Protein AF-A0A7S0MK73-F1 (afdb_monomer_lite)

Organism: NCBI:txid233186

Foldseek 3Di:
DPLAQEDEFEQQDPVPRDGDPVSLVVCLVVCVVVCVVSNHAYEYEPPDQFLVSLQVCVVSVHQEYEDEPNLVPDPCNLCRLLSNCHDPNRHAYEYEQDQDVVVQVSSVVSNHPHYHQDCDPPDPSHDDPVSVD

Structure (mmCIF, N/CA/C/O backbone):
data_AF-A0A7S0MK73-F1
#
_entry.id   AF-A0A7S0MK73-F1
#
loop_
_atom_site.group_PDB
_atom_site.id
_atom_site.type_symbol
_atom_site.label_atom_id
_atom_site.label_alt_id
_atom_site.label_comp_id
_atom_site.label_asym_id
_atom_site.label_entity_id
_atom_site.label_seq_id
_atom_site.pdbx_PDB_ins_code
_atom_site.Cartn_x
_atom_site.Cartn_y
_atom_site.Cartn_z
_atom_site.occupancy
_atom_site.B_iso_or_equiv
_atom_site.auth_seq_id
_atom_site.auth_comp_id
_atom_site.auth_asym_id
_atom_site.auth_atom_id
_atom_site.pdbx_PDB_model_num
ATOM 1 N N . ARG A 1 1 ? -22.007 13.345 -0.494 1.00 70.44 1 ARG A N 1
ATOM 2 C CA . ARG A 1 1 ? -21.104 12.170 -0.356 1.00 70.44 1 ARG A CA 1
ATOM 3 C C . ARG A 1 1 ? -20.936 11.543 -1.745 1.00 70.44 1 ARG A C 1
ATOM 5 O O . ARG A 1 1 ? -21.921 11.511 -2.465 1.00 70.44 1 ARG A O 1
ATOM 12 N N . CYS A 1 2 ? -19.740 11.082 -2.130 1.00 87.19 2 CYS A N 1
ATOM 13 C CA . CYS A 1 2 ? -19.470 10.487 -3.456 1.00 87.19 2 CYS A CA 1
ATOM 14 C C . CYS A 1 2 ? -19.582 8.947 -3.501 1.00 87.19 2 CYS A C 1
ATOM 16 O O . CYS A 1 2 ? -19.295 8.351 -4.531 1.00 87.19 2 CYS A O 1
ATOM 18 N N . GLY A 1 3 ? -19.974 8.295 -2.399 1.00 90.25 3 GLY A N 1
ATOM 19 C CA . GLY A 1 3 ? -20.141 6.835 -2.346 1.00 90.25 3 GLY A CA 1
ATOM 20 C C . GLY A 1 3 ? -18.832 6.035 -2.344 1.00 90.25 3 GLY A C 1
ATOM 21 O O . GLY A 1 3 ? -18.855 4.840 -2.627 1.00 90.25 3 GLY A O 1
ATOM 22 N N . ALA A 1 4 ? -17.694 6.670 -2.041 1.00 94.25 4 ALA A N 1
ATOM 23 C CA . ALA A 1 4 ? -16.407 5.987 -1.968 1.00 94.25 4 ALA A CA 1
ATOM 24 C C . ALA A 1 4 ? -16.425 4.875 -0.906 1.00 94.25 4 ALA A C 1
ATOM 26 O O . ALA A 1 4 ? -16.798 5.112 0.240 1.00 94.25 4 ALA A O 1
ATOM 27 N N . ARG A 1 5 ? -15.992 3.673 -1.296 1.00 95.62 5 ARG A N 1
ATOM 28 C CA . ARG A 1 5 ? -15.804 2.513 -0.403 1.00 95.62 5 ARG A CA 1
ATOM 29 C C . ARG A 1 5 ? -14.363 2.354 0.074 1.00 95.62 5 ARG A C 1
ATOM 31 O O . ARG A 1 5 ? -14.112 1.630 1.027 1.00 95.62 5 ARG A O 1
ATOM 38 N N . VAL A 1 6 ? -13.439 3.037 -0.596 1.00 95.88 6 VAL A N 1
ATOM 39 C CA . VAL A 1 6 ? -12.018 3.085 -0.262 1.00 95.88 6 VAL A CA 1
ATOM 40 C C . VAL A 1 6 ? -11.550 4.527 -0.405 1.00 95.88 6 VAL A C 1
ATOM 42 O O . VAL A 1 6 ? -11.843 5.173 -1.414 1.00 95.88 6 VAL A O 1
ATOM 45 N N . VAL A 1 7 ? -10.810 5.022 0.581 1.00 96.50 7 VAL A N 1
ATOM 46 C CA . VAL A 1 7 ? -10.157 6.332 0.554 1.00 96.50 7 VAL A CA 1
ATOM 47 C C . VAL A 1 7 ? -8.662 6.128 0.745 1.00 96.50 7 VAL A C 1
ATOM 49 O O . VAL A 1 7 ? -8.206 5.694 1.798 1.00 96.50 7 VAL A O 1
ATOM 52 N N . GLY A 1 8 ? -7.896 6.451 -0.295 1.00 97.19 8 GLY A N 1
ATOM 53 C CA . GLY A 1 8 ? -6.443 6.500 -0.219 1.00 97.19 8 GLY A CA 1
ATOM 54 C C . GLY A 1 8 ? -5.969 7.893 0.172 1.00 97.19 8 GLY A C 1
ATOM 55 O O . GLY A 1 8 ? -6.171 8.842 -0.584 1.00 97.19 8 GLY A O 1
ATOM 56 N N . VAL A 1 9 ? -5.303 8.010 1.317 1.00 97.94 9 VAL A N 1
ATOM 57 C CA . VAL A 1 9 ? -4.708 9.262 1.784 1.00 97.94 9 VAL A CA 1
ATOM 58 C C . VAL A 1 9 ? -3.245 9.322 1.368 1.00 97.94 9 VAL A C 1
ATOM 60 O O . VAL A 1 9 ? -2.416 8.550 1.843 1.00 97.94 9 VAL A O 1
ATOM 63 N N . ASN A 1 10 ? -2.919 10.234 0.453 1.00 97.62 10 ASN A N 1
ATOM 64 C CA . ASN A 1 10 ? -1.540 10.451 0.040 1.00 97.62 10 ASN A CA 1
ATOM 65 C C . ASN A 1 10 ? -0.862 11.453 0.972 1.00 97.62 10 ASN A C 1
ATOM 67 O O . ASN A 1 10 ? -1.073 12.655 0.849 1.00 97.62 10 ASN A O 1
ATOM 71 N N . ASN A 1 11 ? -0.002 10.953 1.857 1.00 97.88 11 ASN A N 1
ATOM 72 C CA . ASN A 1 11 ? 0.789 11.782 2.764 1.00 97.88 11 ASN A CA 1
ATOM 73 C C . ASN A 1 11 ? 1.819 12.648 2.022 1.00 97.88 11 ASN A C 1
ATOM 75 O O . ASN A 1 11 ? 2.421 13.532 2.621 1.00 97.88 11 ASN A O 1
ATOM 79 N N . ARG A 1 12 ? 2.061 12.397 0.726 1.00 97.50 12 ARG A N 1
ATOM 80 C CA . ARG A 1 12 ? 2.902 13.243 -0.121 1.00 97.50 12 ARG A CA 1
ATOM 81 C C . ARG A 1 12 ? 2.055 14.290 -0.834 1.00 97.50 12 ARG A C 1
ATOM 83 O O . ARG A 1 12 ? 1.227 13.955 -1.681 1.00 97.50 12 ARG A O 1
ATOM 90 N N . SER A 1 13 ? 2.358 15.557 -0.581 1.00 96.44 13 SER A N 1
ATOM 91 C CA . SER A 1 13 ? 1.847 16.662 -1.393 1.00 96.44 13 SER A CA 1
ATOM 92 C C . SER A 1 13 ? 2.377 16.553 -2.824 1.00 96.44 13 SER A C 1
ATOM 94 O O . SER A 1 13 ? 3.581 16.432 -3.034 1.00 96.44 13 SER A O 1
ATOM 96 N N . LEU A 1 14 ? 1.503 16.629 -3.828 1.00 95.00 14 LEU A N 1
ATOM 97 C CA . LEU A 1 14 ? 1.917 16.607 -5.239 1.00 95.00 14 LEU A CA 1
ATOM 98 C C . LEU A 1 14 ? 2.446 17.962 -5.736 1.00 95.00 14 LEU A C 1
ATOM 100 O O . LEU A 1 14 ? 3.004 18.031 -6.825 1.00 95.00 14 LEU A O 1
ATOM 104 N N . HIS A 1 15 ? 2.284 19.027 -4.944 1.00 96.12 15 HIS A N 1
ATOM 105 C CA . HIS A 1 15 ? 2.782 20.366 -5.271 1.00 96.12 15 HIS A CA 1
ATOM 106 C C . HIS A 1 15 ? 4.195 20.602 -4.733 1.00 96.12 15 HIS A C 1
ATOM 108 O O . HIS A 1 15 ? 5.019 21.213 -5.405 1.00 96.12 15 HIS A O 1
ATOM 114 N N . THR A 1 16 ? 4.469 20.123 -3.518 1.00 96.56 16 THR A N 1
ATOM 115 C CA . THR A 1 16 ? 5.731 20.369 -2.799 1.00 96.56 16 THR A CA 1
ATOM 116 C C . THR A 1 16 ? 6.582 19.116 -2.638 1.00 96.56 16 THR A C 1
ATOM 118 O O . THR A 1 16 ? 7.740 19.216 -2.250 1.00 96.56 16 THR A O 1
ATOM 121 N N . PHE A 1 17 ? 6.016 17.930 -2.884 1.00 94.12 17 PHE A N 1
ATOM 122 C CA . PHE A 1 17 ? 6.634 16.619 -2.648 1.00 94.12 17 PHE A CA 1
ATOM 123 C C . PHE A 1 17 ? 7.033 16.332 -1.193 1.00 94.12 17 PHE A C 1
ATOM 125 O O . PHE A 1 17 ? 7.578 15.263 -0.910 1.00 94.12 17 PHE A O 1
ATOM 132 N N . SER A 1 18 ? 6.692 17.224 -0.259 1.00 97.06 18 SER A N 1
ATOM 133 C CA . SER A 1 18 ? 6.838 16.993 1.174 1.00 97.06 18 SER A CA 1
ATOM 134 C C . SER A 1 18 ? 5.916 15.863 1.623 1.00 97.06 18 SER A C 1
ATOM 136 O O . SER A 1 18 ? 4.785 15.746 1.143 1.00 97.06 18 SER A O 1
ATOM 138 N N . VAL A 1 19 ? 6.413 15.038 2.541 1.00 96.75 19 VAL A N 1
ATOM 139 C CA . VAL A 1 19 ? 5.667 13.925 3.130 1.00 96.75 19 VAL A CA 1
ATOM 140 C C . VAL A 1 19 ? 5.295 14.285 4.560 1.00 96.75 19 VAL A C 1
ATOM 142 O O . VAL A 1 19 ? 6.179 14.578 5.359 1.00 96.75 19 VAL A O 1
ATOM 145 N N . ASP A 1 20 ? 4.005 14.231 4.869 1.00 97.12 20 ASP A N 1
ATOM 146 C CA . ASP A 1 20 ? 3.466 14.445 6.207 1.00 97.12 20 ASP A CA 1
ATOM 147 C C . ASP A 1 20 ? 2.518 13.295 6.600 1.00 97.12 20 ASP A C 1
ATOM 149 O O . ASP A 1 20 ? 1.363 13.271 6.160 1.00 97.12 20 ASP A O 1
ATOM 153 N N . PRO A 1 21 ? 2.975 12.344 7.439 1.00 94.44 21 PRO A N 1
ATOM 154 C CA . PRO A 1 21 ? 2.128 11.285 7.995 1.00 94.44 21 PRO A CA 1
ATOM 155 C C . PRO A 1 21 ? 0.884 11.809 8.733 1.00 94.44 21 PRO A C 1
ATOM 157 O O . PRO A 1 21 ? -0.148 11.138 8.746 1.00 94.44 21 PRO A O 1
ATOM 160 N N . GLY A 1 22 ? 0.947 13.029 9.285 1.00 96.62 22 GLY A N 1
ATOM 161 C CA . GLY A 1 22 ? -0.164 13.682 9.977 1.00 96.62 22 GLY A CA 1
ATOM 162 C C . GLY A 1 22 ? -1.378 13.957 9.085 1.00 96.62 22 GLY A C 1
ATOM 163 O O . GLY A 1 22 ? -2.482 14.174 9.595 1.00 96.62 22 GLY A O 1
ATOM 164 N N . THR A 1 23 ? -1.216 13.886 7.758 1.00 97.81 23 THR A N 1
ATOM 165 C CA . THR A 1 23 ? -2.325 14.002 6.801 1.00 97.81 23 THR A CA 1
ATOM 166 C C . THR A 1 23 ? -3.328 12.860 6.979 1.00 97.81 23 THR A C 1
ATOM 168 O O . THR A 1 23 ? -4.535 13.101 7.070 1.00 97.81 23 THR A O 1
ATOM 171 N N . THR A 1 24 ? -2.845 11.617 7.077 1.00 98.06 24 THR A N 1
ATOM 172 C CA . THR A 1 24 ? -3.705 10.457 7.364 1.00 98.06 24 THR A CA 1
ATOM 173 C C . THR A 1 24 ? -4.308 10.565 8.757 1.00 98.06 24 THR A C 1
ATOM 175 O O . THR A 1 24 ? -5.513 10.353 8.915 1.00 98.06 24 THR A O 1
ATOM 178 N N . ASP A 1 25 ? -3.508 10.976 9.743 1.00 95.75 25 ASP A N 1
ATOM 179 C CA . ASP A 1 25 ? -3.967 11.081 11.124 1.00 95.75 25 ASP A CA 1
ATOM 180 C C . ASP A 1 25 ? -5.158 12.032 11.265 1.00 95.75 25 ASP A C 1
ATOM 182 O O . ASP A 1 25 ? -6.197 11.684 11.832 1.00 95.75 25 ASP A O 1
ATOM 186 N N . SER A 1 26 ? -5.019 13.223 10.684 1.00 97.38 26 SER A N 1
ATOM 187 C CA . SER A 1 26 ? -6.040 14.266 10.706 1.00 97.38 26 SER A CA 1
ATOM 188 C C . SER A 1 26 ? -7.313 13.815 9.995 1.00 97.38 26 SER A C 1
ATOM 190 O O . SER A 1 26 ? -8.417 14.094 10.465 1.00 97.38 26 SER A O 1
ATOM 192 N N . LEU A 1 27 ? -7.190 13.102 8.870 1.00 97.19 27 LEU A N 1
ATOM 193 C CA . LEU A 1 27 ? -8.351 12.609 8.134 1.00 97.19 27 LEU A CA 1
ATOM 194 C C . LEU A 1 27 ? -9.138 11.591 8.960 1.00 97.19 27 LEU A C 1
ATOM 196 O O . LEU A 1 27 ? -10.358 11.726 9.077 1.00 97.19 27 LEU A O 1
ATOM 200 N N . VAL A 1 28 ? -8.457 10.607 9.550 1.00 96.88 28 VAL A N 1
ATOM 201 C CA . VAL A 1 28 ? -9.102 9.564 10.357 1.00 96.88 28 VAL A CA 1
ATOM 202 C C . VAL A 1 28 ? -9.746 10.168 11.604 1.00 96.88 28 VAL A C 1
ATOM 204 O O . VAL A 1 28 ? -10.924 9.915 11.862 1.00 96.88 28 VAL A O 1
ATOM 207 N N . ALA A 1 29 ? -9.020 11.014 12.343 1.00 96.19 29 ALA A N 1
ATOM 208 C CA . ALA A 1 29 ? -9.518 11.629 13.573 1.00 96.19 29 ALA A CA 1
ATOM 209 C C . ALA A 1 29 ? -10.778 12.477 13.332 1.00 96.19 29 ALA A C 1
ATOM 211 O O . ALA A 1 29 ? -11.762 12.345 14.060 1.00 96.19 29 ALA A O 1
ATOM 212 N N . ASN A 1 30 ? -10.786 13.289 12.271 1.00 97.06 30 ASN A N 1
ATOM 213 C CA . ASN A 1 30 ? -11.893 14.203 11.982 1.00 97.06 30 ASN A CA 1
ATOM 214 C C . ASN A 1 30 ? -13.109 13.527 11.329 1.00 97.06 30 ASN A C 1
ATOM 216 O O . ASN A 1 30 ? -14.186 14.117 11.302 1.00 97.06 30 ASN A O 1
ATOM 220 N N . ASN A 1 31 ? -12.965 12.309 10.790 1.00 95.62 31 ASN A N 1
ATOM 221 C CA . ASN A 1 31 ? -14.021 11.655 10.005 1.00 95.62 31 ASN A CA 1
ATOM 222 C C . ASN A 1 31 ? -14.411 10.262 10.516 1.00 95.62 31 ASN A C 1
ATOM 224 O O . ASN A 1 31 ? -15.185 9.574 9.850 1.00 95.62 31 ASN A O 1
ATOM 228 N N . ARG A 1 32 ? -13.926 9.838 11.691 1.00 94.81 32 ARG A N 1
ATOM 229 C CA . ARG A 1 32 ? -14.087 8.465 12.202 1.00 94.81 32 ARG A CA 1
ATOM 230 C C . ARG A 1 32 ? -15.520 7.937 12.124 1.00 94.81 32 ARG A C 1
ATOM 232 O O . ARG A 1 32 ? -15.736 6.850 11.602 1.00 94.81 32 ARG A O 1
ATOM 239 N N . ALA A 1 33 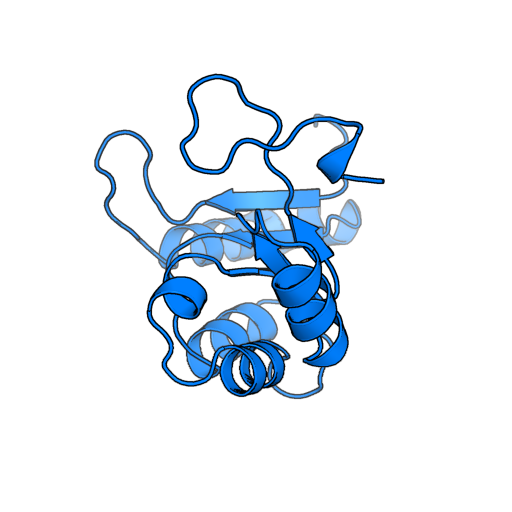? -16.500 8.711 12.595 1.00 95.06 33 ALA A N 1
ATOM 240 C CA . ALA A 1 33 ? -17.904 8.296 12.579 1.00 95.06 33 ALA A CA 1
ATOM 241 C C . ALA A 1 33 ? -18.423 8.048 11.152 1.00 95.06 33 ALA A C 1
ATOM 243 O O . ALA A 1 33 ? -19.077 7.041 10.902 1.00 95.06 33 ALA A O 1
ATOM 244 N N . ALA A 1 34 ? -18.082 8.928 10.205 1.00 94.25 34 ALA A N 1
ATOM 245 C CA . ALA A 1 34 ? -18.507 8.804 8.814 1.00 94.25 34 ALA A CA 1
ATOM 246 C C . ALA A 1 34 ? -17.804 7.649 8.082 1.00 94.25 34 ALA A C 1
ATOM 248 O O . ALA A 1 34 ? -18.427 6.991 7.251 1.00 94.25 34 ALA A O 1
ATOM 249 N N . LEU A 1 35 ? -16.527 7.398 8.390 1.00 95.12 35 LEU A N 1
ATOM 250 C CA . LEU A 1 35 ? -15.772 6.270 7.839 1.00 95.12 35 LEU A CA 1
ATOM 251 C C . LEU A 1 35 ? -16.375 4.931 8.290 1.00 95.12 35 LEU A C 1
ATOM 253 O O . LEU A 1 35 ? -16.597 4.054 7.457 1.00 95.12 35 LEU A O 1
ATOM 257 N N . VAL A 1 36 ? -16.713 4.813 9.580 1.00 94.25 36 VAL A N 1
ATOM 258 C CA . VAL A 1 36 ? -17.348 3.615 10.153 1.00 94.25 36 VAL A CA 1
ATOM 259 C C . VAL A 1 36 ? -18.767 3.423 9.611 1.00 94.25 36 VAL A C 1
ATOM 261 O O . VAL A 1 36 ? -19.087 2.343 9.125 1.00 94.25 36 VAL A O 1
ATOM 264 N N . GLU A 1 37 ? -19.609 4.463 9.629 1.00 94.88 37 GLU A N 1
ATOM 265 C CA . GLU A 1 37 ? -20.985 4.407 9.103 1.00 94.88 37 GLU A CA 1
ATOM 266 C C . GLU A 1 37 ? -21.009 4.026 7.614 1.00 94.88 37 GLU A C 1
ATOM 268 O O . GLU A 1 37 ? -21.838 3.231 7.173 1.00 94.88 37 GLU A O 1
ATOM 273 N N . GLY A 1 38 ? -20.083 4.584 6.831 1.00 94.94 38 GLY A N 1
ATOM 274 C CA . GLY A 1 38 ? -19.974 4.322 5.399 1.00 94.94 38 GLY A CA 1
ATOM 275 C C . GLY A 1 38 ? -19.276 3.009 5.044 1.00 94.94 38 GLY A C 1
ATOM 276 O O . GLY A 1 38 ? -19.210 2.688 3.855 1.00 94.94 38 GLY A O 1
ATOM 277 N N . ASN A 1 39 ? -18.748 2.274 6.032 1.00 95.50 39 ASN A N 1
ATOM 278 C CA . ASN A 1 39 ? -17.891 1.105 5.830 1.00 95.50 39 ASN A CA 1
ATOM 279 C C . ASN A 1 39 ? -16.807 1.386 4.768 1.00 95.50 39 ASN A C 1
ATOM 281 O O . ASN A 1 39 ? -16.753 0.740 3.708 1.00 95.50 39 ASN A O 1
ATOM 285 N N . VAL A 1 40 ? -16.047 2.457 5.016 1.00 96.50 40 VAL A N 1
ATOM 286 C CA . VAL A 1 40 ? -15.025 2.995 4.115 1.00 96.50 40 VAL A CA 1
ATOM 287 C C . VAL A 1 40 ? -13.652 2.540 4.577 1.00 96.50 40 VAL A C 1
ATOM 289 O O . VAL A 1 40 ? -13.188 2.964 5.634 1.00 96.50 40 VAL A O 1
ATOM 292 N N . LEU A 1 41 ? -12.976 1.767 3.731 1.00 96.62 41 LEU A N 1
ATOM 293 C CA . LEU A 1 41 ? -11.600 1.366 3.977 1.00 96.62 41 LEU A CA 1
ATOM 294 C C . LEU A 1 41 ? -10.660 2.555 3.801 1.00 96.62 41 LEU A C 1
ATOM 296 O O . LEU A 1 41 ? -10.675 3.218 2.758 1.00 96.62 41 LEU A O 1
ATOM 300 N N . VAL A 1 42 ? -9.801 2.800 4.787 1.00 97.88 42 VAL A N 1
ATOM 301 C CA . VAL A 1 42 ? -8.749 3.818 4.683 1.00 97.88 42 VAL A CA 1
ATOM 302 C C . VAL A 1 42 ? -7.426 3.155 4.330 1.00 97.88 42 VAL A C 1
ATOM 304 O O . VAL A 1 42 ? -6.998 2.208 4.989 1.00 97.88 42 VAL A O 1
ATOM 307 N N . ALA A 1 43 ? -6.768 3.684 3.300 1.00 97.94 43 ALA A N 1
ATOM 308 C CA . ALA A 1 43 ? -5.411 3.315 2.932 1.00 97.94 43 ALA A CA 1
ATOM 309 C C . ALA A 1 43 ? -4.459 4.493 3.173 1.00 97.94 43 ALA A C 1
ATOM 311 O O . ALA A 1 43 ? -4.732 5.600 2.706 1.00 97.94 43 ALA A O 1
ATOM 312 N N . ALA A 1 44 ? -3.330 4.259 3.843 1.00 97.94 44 ALA A N 1
ATOM 313 C CA . ALA A 1 44 ? -2.245 5.232 3.959 1.00 97.94 44 ALA A CA 1
ATOM 314 C C . ALA A 1 44 ? -1.244 5.054 2.807 1.00 97.94 44 ALA A C 1
ATOM 316 O O . ALA A 1 44 ? -0.791 3.943 2.515 1.00 97.94 44 ALA A O 1
ATOM 317 N N . LEU A 1 45 ? -0.891 6.146 2.129 1.00 97.44 45 LEU A N 1
ATOM 318 C CA . LEU A 1 45 ? 0.014 6.141 0.982 1.00 97.44 45 LEU A CA 1
ATOM 319 C C . LEU A 1 45 ? 1.163 7.116 1.219 1.00 97.44 45 LEU A C 1
ATOM 321 O O . LEU A 1 45 ? 0.957 8.223 1.713 1.00 97.44 45 LEU A O 1
ATOM 325 N N . SER A 1 46 ? 2.351 6.737 0.743 1.00 96.19 46 SER A N 1
ATOM 326 C CA . SER A 1 46 ? 3.598 7.507 0.861 1.00 96.19 46 SER A CA 1
ATOM 327 C C . SER A 1 46 ? 4.123 7.626 2.299 1.00 96.19 46 SER A C 1
ATOM 329 O O . SER A 1 46 ? 3.370 7.749 3.260 1.00 96.19 46 SER A O 1
ATOM 331 N N . GLY A 1 47 ? 5.451 7.607 2.445 1.00 94.06 47 GLY A N 1
ATOM 332 C CA . GLY A 1 47 ? 6.112 7.779 3.746 1.00 94.06 47 GLY A CA 1
ATOM 333 C C . GLY A 1 47 ? 6.156 6.540 4.642 1.00 94.06 47 GLY A C 1
ATOM 334 O O . GLY A 1 47 ? 6.660 6.641 5.749 1.00 94.06 47 GLY A O 1
ATOM 335 N N . ILE A 1 48 ? 5.673 5.385 4.178 1.00 96.06 48 ILE A N 1
ATOM 336 C CA . ILE A 1 48 ? 5.771 4.114 4.908 1.00 96.06 48 ILE A CA 1
ATOM 337 C C . ILE A 1 48 ? 7.131 3.478 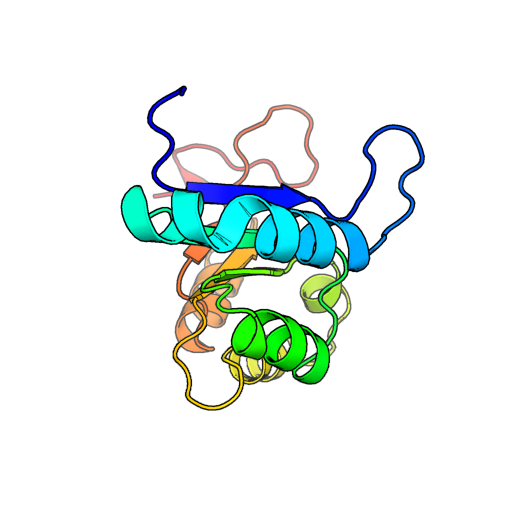4.611 1.00 96.06 48 ILE A C 1
ATOM 339 O O . ILE A 1 48 ? 7.411 3.133 3.459 1.00 96.06 48 ILE A O 1
ATOM 343 N N . GLN A 1 49 ? 7.978 3.352 5.631 1.00 95.44 49 GLN A N 1
ATOM 344 C CA . GLN A 1 49 ? 9.354 2.870 5.502 1.00 95.44 49 GLN A CA 1
ATOM 345 C C . GLN A 1 49 ? 9.610 1.589 6.290 1.00 95.44 49 GLN A C 1
ATOM 347 O O . GLN A 1 49 ? 10.422 0.769 5.866 1.00 95.44 49 GLN A O 1
ATOM 352 N N . CYS A 1 50 ? 8.919 1.394 7.411 1.00 94.25 50 CYS A N 1
ATOM 353 C CA . CYS A 1 50 ? 9.148 0.263 8.300 1.00 94.25 50 CYS A CA 1
ATOM 354 C C . CYS A 1 50 ? 7.860 -0.267 8.949 1.00 94.25 50 CYS A C 1
ATOM 356 O O . CYS A 1 50 ? 6.776 0.302 8.812 1.00 94.25 50 CYS A O 1
ATOM 358 N N . ARG A 1 51 ? 7.996 -1.369 9.698 1.00 95.38 51 ARG A N 1
ATOM 359 C CA . ARG A 1 51 ? 6.909 -1.981 10.479 1.00 95.38 51 ARG A CA 1
ATOM 360 C C . ARG A 1 51 ? 6.268 -0.987 11.453 1.00 95.38 51 ARG A C 1
ATOM 362 O O . ARG A 1 51 ? 5.049 -0.975 11.571 1.00 95.38 51 ARG A O 1
ATOM 369 N N . THR A 1 52 ? 7.058 -0.138 12.108 1.00 95.81 52 THR A N 1
ATOM 370 C CA . THR A 1 52 ? 6.557 0.846 13.082 1.00 95.81 52 THR A CA 1
ATOM 371 C C . THR A 1 52 ? 5.602 1.860 12.448 1.00 95.81 52 THR A C 1
ATOM 373 O O . THR A 1 52 ? 4.602 2.224 13.065 1.00 95.81 52 THR A O 1
ATOM 376 N N . ASP A 1 53 ? 5.843 2.261 11.195 1.00 95.88 53 ASP A N 1
ATOM 377 C CA . ASP A 1 53 ? 4.935 3.158 10.465 1.00 95.88 53 ASP A CA 1
ATOM 378 C C . ASP A 1 53 ? 3.579 2.491 10.221 1.00 95.88 53 ASP A C 1
ATOM 380 O O . ASP A 1 53 ? 2.531 3.113 10.382 1.00 95.88 53 ASP A O 1
ATOM 384 N N . VAL A 1 54 ? 3.584 1.201 9.876 1.00 96.25 54 VAL A N 1
ATOM 385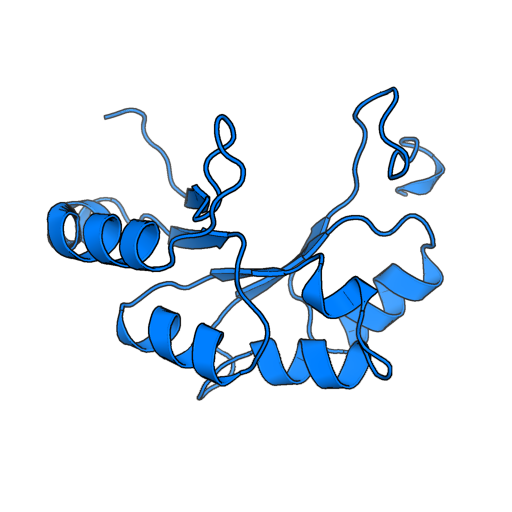 C CA . VAL A 1 54 ? 2.348 0.429 9.704 1.00 96.25 54 VAL A CA 1
ATOM 386 C C . VAL A 1 54 ? 1.605 0.292 11.025 1.00 96.25 54 VAL A C 1
ATOM 388 O O . VAL A 1 54 ? 0.400 0.515 11.067 1.00 96.25 54 VAL A O 1
ATOM 391 N N . GLN A 1 55 ? 2.313 -0.026 12.110 1.00 96.00 55 GLN A N 1
ATOM 392 C CA . GLN A 1 55 ? 1.714 -0.158 13.440 1.00 96.00 55 GLN A CA 1
ATOM 393 C C . GLN A 1 55 ? 1.028 1.141 13.879 1.00 96.00 55 GLN A C 1
ATOM 395 O O . GLN A 1 55 ? -0.078 1.089 14.415 1.00 96.00 55 GLN A O 1
ATOM 400 N N . ARG A 1 56 ? 1.634 2.304 13.594 1.00 94.88 56 ARG A N 1
ATOM 401 C CA . ARG A 1 56 ? 1.009 3.617 13.818 1.00 94.88 56 ARG A CA 1
ATOM 402 C C . ARG A 1 56 ? -0.333 3.732 13.096 1.00 94.88 56 ARG A C 1
ATOM 404 O O . ARG A 1 56 ? -1.311 4.135 13.708 1.00 94.88 56 ARG A O 1
ATOM 411 N N . TYR A 1 57 ? -0.398 3.387 11.813 1.00 96.25 57 TYR A N 1
ATOM 412 C CA . TYR A 1 57 ? -1.650 3.470 11.057 1.00 96.25 57 TYR A CA 1
ATOM 413 C C . TYR A 1 57 ? -2.682 2.444 11.529 1.00 96.25 57 TYR A C 1
ATOM 415 O O . TYR A 1 57 ? -3.868 2.756 11.650 1.00 96.25 57 TYR A O 1
ATOM 423 N N . GLN A 1 58 ? -2.223 1.246 11.874 1.00 95.19 58 GLN A N 1
ATOM 424 C CA . GLN A 1 58 ? -3.076 0.168 12.346 1.00 95.19 58 GLN A CA 1
ATOM 425 C C . GLN A 1 58 ? -3.828 0.543 13.627 1.00 95.19 58 GLN A C 1
ATOM 427 O O . GLN A 1 58 ? -5.040 0.352 13.700 1.00 95.19 58 GLN A O 1
ATOM 432 N N . VAL A 1 59 ? -3.156 1.145 14.618 1.00 94.50 59 VAL A N 1
ATOM 433 C CA . VAL A 1 59 ? -3.824 1.567 15.867 1.00 94.50 59 VAL A CA 1
ATOM 434 C C . VAL A 1 59 ? -4.890 2.646 15.645 1.00 94.50 59 VAL A C 1
ATOM 436 O O . VAL A 1 59 ? -5.755 2.851 16.494 1.00 94.50 59 VAL A O 1
ATOM 439 N N . MET A 1 60 ? -4.863 3.319 14.494 1.00 92.12 60 MET A N 1
ATOM 440 C CA . MET A 1 60 ? -5.849 4.325 14.100 1.00 92.12 60 MET A CA 1
ATOM 441 C C . MET A 1 60 ? -7.029 3.734 13.318 1.00 92.12 60 MET A C 1
ATOM 443 O O . MET A 1 60 ? -7.993 4.448 13.043 1.00 92.12 60 MET A O 1
ATOM 447 N N . GLY A 1 61 ? -6.989 2.440 12.988 1.00 93.19 61 GLY A N 1
ATOM 448 C CA . GLY A 1 61 ? -8.003 1.770 12.176 1.00 93.19 61 GLY A CA 1
ATOM 449 C C . GLY A 1 61 ? -7.802 1.944 10.670 1.00 93.19 61 GLY A C 1
ATOM 450 O O . GLY A 1 61 ? -8.756 1.797 9.915 1.00 93.19 61 GLY A O 1
ATOM 451 N N . VAL A 1 62 ? -6.588 2.281 10.222 1.00 96.56 62 VAL A N 1
ATOM 452 C CA . VAL A 1 62 ? -6.219 2.169 8.805 1.00 96.56 62 VAL A CA 1
ATOM 453 C C . VAL A 1 62 ? -5.998 0.694 8.487 1.00 96.56 62 VAL A C 1
ATOM 455 O O . VAL A 1 62 ? -5.236 0.011 9.170 1.00 96.56 62 VAL A O 1
ATOM 458 N N . GLU A 1 63 ? -6.637 0.215 7.427 1.00 96.25 63 GLU A N 1
ATOM 459 C CA . GLU A 1 63 ? -6.666 -1.212 7.081 1.00 96.25 63 GLU A CA 1
ATOM 460 C C . GLU A 1 63 ? -5.715 -1.555 5.930 1.00 96.25 63 GLU A C 1
ATOM 462 O O . GLU A 1 63 ? -5.493 -2.727 5.641 1.00 96.25 63 GLU A O 1
ATOM 467 N N . MET A 1 64 ? -5.152 -0.554 5.245 1.00 97.56 64 MET A N 1
ATOM 468 C CA . MET A 1 64 ? -4.243 -0.776 4.123 1.00 97.56 64 MET A CA 1
ATOM 469 C C . MET A 1 64 ? -3.089 0.224 4.089 1.00 97.56 64 MET A C 1
ATOM 471 O O . MET A 1 64 ? -3.251 1.411 4.372 1.00 97.56 64 MET A O 1
ATOM 475 N N . VAL A 1 65 ? -1.930 -0.237 3.629 1.00 97.56 65 VAL A N 1
ATOM 476 C CA . VAL A 1 65 ? -0.801 0.623 3.264 1.00 97.56 65 VAL A CA 1
ATOM 477 C C . VAL A 1 65 ? -0.392 0.407 1.812 1.00 97.56 65 VAL A C 1
ATOM 479 O O . VAL A 1 65 ? -0.433 -0.710 1.294 1.00 97.56 65 VAL A O 1
ATOM 482 N N . LEU A 1 66 ? 0.032 1.484 1.145 1.00 96.94 66 LEU A N 1
ATOM 483 C CA . LEU A 1 66 ? 0.695 1.411 -0.156 1.00 96.94 66 LEU A CA 1
ATOM 484 C C . LEU A 1 66 ? 2.176 1.740 -0.012 1.00 96.94 66 LEU A C 1
ATOM 486 O O . LEU A 1 66 ? 2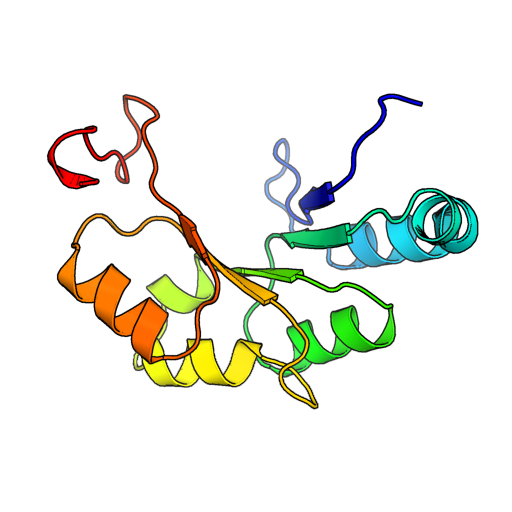.555 2.876 0.285 1.00 96.94 66 LEU A O 1
ATOM 490 N N . VAL A 1 67 ? 3.011 0.754 -0.317 1.00 94.75 67 VAL A N 1
ATOM 491 C CA . VAL A 1 67 ? 4.470 0.838 -0.245 1.00 94.75 67 VAL A CA 1
ATOM 492 C C . VAL A 1 67 ? 5.091 0.768 -1.641 1.00 94.75 67 VAL A C 1
ATOM 494 O O . VAL A 1 67 ? 4.643 0.035 -2.524 1.00 94.75 67 VAL A O 1
ATOM 497 N N . GLY A 1 68 ? 6.128 1.572 -1.861 1.00 90.56 68 GLY A N 1
ATOM 498 C CA . GLY A 1 68 ? 6.829 1.639 -3.145 1.00 90.56 68 GLY A CA 1
ATOM 499 C C . GLY A 1 68 ? 8.305 1.949 -2.956 1.00 90.56 68 GLY A C 1
ATOM 500 O O . GLY A 1 68 ? 9.141 1.061 -3.047 1.00 90.56 68 GLY A O 1
ATOM 501 N N . GLU A 1 69 ? 8.626 3.202 -2.632 1.00 89.19 69 GLU A N 1
ATOM 502 C CA . GLU A 1 69 ? 10.015 3.676 -2.508 1.00 89.19 69 GLU A CA 1
ATOM 503 C C . GLU A 1 69 ? 10.846 2.872 -1.495 1.00 89.19 69 GLU A C 1
ATOM 505 O O . GLU A 1 69 ? 11.993 2.541 -1.781 1.00 89.19 69 GLU A O 1
ATOM 510 N N . ALA A 1 70 ? 10.260 2.500 -0.351 1.00 92.12 70 ALA A N 1
ATOM 511 C CA . ALA A 1 70 ? 10.935 1.682 0.657 1.00 92.12 70 ALA A CA 1
ATOM 512 C C . ALA A 1 70 ? 11.342 0.301 0.116 1.00 92.12 70 ALA A C 1
ATOM 514 O O . ALA A 1 70 ? 12.451 -0.154 0.371 1.00 92.12 70 ALA A O 1
ATOM 515 N N . LEU A 1 71 ? 10.483 -0.330 -0.694 1.00 90.50 71 LEU A N 1
ATOM 516 C CA . LEU A 1 71 ? 10.784 -1.616 -1.331 1.00 90.50 71 LEU A CA 1
ATOM 517 C C . LEU A 1 71 ? 11.874 -1.478 -2.391 1.00 90.50 71 LEU A C 1
ATOM 519 O O . LEU A 1 71 ? 12.763 -2.315 -2.459 1.00 90.50 71 LEU A O 1
ATOM 523 N N . MET A 1 72 ? 11.840 -0.400 -3.179 1.00 86.19 72 MET A N 1
ATOM 524 C CA . MET A 1 72 ? 12.847 -0.140 -4.216 1.00 86.19 72 MET A CA 1
ATOM 525 C C . MET A 1 72 ? 14.253 0.097 -3.650 1.00 86.19 72 MET A C 1
ATOM 527 O O . MET A 1 72 ? 15.229 -0.073 -4.373 1.00 86.19 72 MET A O 1
ATOM 531 N N . ARG A 1 73 ? 14.360 0.527 -2.387 1.00 88.06 73 ARG A N 1
ATOM 532 C CA . ARG A 1 73 ? 15.634 0.782 -1.697 1.00 88.06 73 ARG A CA 1
ATOM 533 C C . ARG A 1 73 ? 16.069 -0.352 -0.770 1.00 88.06 73 ARG A C 1
ATOM 535 O O . ARG A 1 73 ? 17.119 -0.240 -0.147 1.00 88.06 73 ARG A O 1
ATOM 542 N N . SER A 1 74 ? 15.256 -1.391 -0.622 1.00 90.12 74 SER A N 1
ATOM 543 C CA . SER A 1 74 ? 15.530 -2.475 0.314 1.00 90.12 74 SER A CA 1
ATOM 544 C C . SER A 1 74 ? 16.512 -3.482 -0.278 1.00 90.12 74 SER A C 1
ATOM 546 O O . SER A 1 74 ? 16.357 -3.895 -1.424 1.00 90.12 74 SER A O 1
ATOM 548 N N . GLU A 1 75 ? 17.478 -3.920 0.528 1.00 91.88 75 GLU A N 1
ATOM 549 C CA . GLU A 1 75 ? 18.351 -5.056 0.200 1.00 91.88 75 GLU A CA 1
ATOM 550 C C . GLU A 1 75 ? 17.602 -6.398 0.270 1.00 91.88 75 GLU A C 1
ATOM 552 O O . GLU A 1 75 ? 17.972 -7.348 -0.414 1.00 91.88 75 GLU A O 1
ATOM 557 N N . ASP A 1 76 ? 16.519 -6.463 1.055 1.00 92.25 76 ASP A N 1
ATOM 558 C CA . ASP A 1 76 ? 15.651 -7.636 1.197 1.00 92.25 76 ASP A CA 1
ATOM 559 C C . ASP A 1 76 ? 14.164 -7.222 1.136 1.00 92.25 76 ASP A C 1
ATOM 561 O O . ASP A 1 76 ? 13.482 -7.099 2.166 1.00 92.25 76 ASP A O 1
ATOM 565 N N . PRO A 1 77 ? 13.629 -6.984 -0.080 1.00 91.31 77 PRO A N 1
ATOM 566 C CA . PRO A 1 77 ? 12.240 -6.579 -0.266 1.00 91.31 77 PRO A CA 1
ATOM 567 C C . PRO A 1 77 ? 11.234 -7.601 0.269 1.00 91.31 77 PRO A C 1
ATOM 569 O O . PRO A 1 77 ? 10.165 -7.208 0.728 1.00 91.31 77 PRO A O 1
ATOM 572 N N . ALA A 1 78 ? 11.559 -8.897 0.237 1.00 91.50 78 ALA A N 1
ATOM 573 C CA . ALA A 1 78 ? 10.659 -9.943 0.712 1.00 91.50 78 ALA A CA 1
ATOM 574 C C . ALA A 1 78 ? 10.461 -9.845 2.230 1.00 91.50 78 ALA A C 1
ATOM 576 O O . ALA A 1 78 ? 9.327 -9.799 2.712 1.00 91.50 78 ALA A O 1
ATOM 577 N N . ARG A 1 79 ? 11.554 -9.713 2.990 1.00 93.25 79 ARG A N 1
ATOM 578 C CA . ARG A 1 79 ? 11.476 -9.471 4.435 1.00 93.25 79 ARG A CA 1
ATOM 579 C C . ARG A 1 79 ? 10.808 -8.139 4.765 1.00 93.25 79 ARG A C 1
ATOM 581 O O . ARG A 1 79 ? 10.119 -8.023 5.777 1.00 93.25 79 ARG A O 1
ATOM 588 N N . LEU A 1 80 ? 11.006 -7.113 3.941 1.00 94.31 80 LEU A N 1
ATOM 589 C CA . LEU A 1 80 ? 10.360 -5.826 4.171 1.00 94.31 80 LEU A CA 1
ATOM 590 C C . LEU A 1 80 ? 8.836 -5.898 3.959 1.00 94.31 80 LEU A C 1
ATOM 592 O O . LEU A 1 80 ? 8.092 -5.327 4.753 1.00 94.31 80 LEU A O 1
ATOM 596 N N . ILE A 1 81 ? 8.359 -6.643 2.957 1.00 94.56 81 ILE A N 1
ATOM 597 C CA . ILE A 1 81 ? 6.920 -6.864 2.730 1.00 94.56 81 ILE A CA 1
ATOM 598 C C . ILE A 1 81 ? 6.276 -7.577 3.920 1.00 94.56 81 ILE A C 1
ATOM 600 O O . ILE A 1 81 ? 5.251 -7.108 4.412 1.00 94.56 81 ILE A O 1
ATOM 604 N N . SER A 1 82 ? 6.885 -8.648 4.436 1.00 92.50 82 SER A N 1
ATOM 605 C CA . SER A 1 82 ? 6.334 -9.363 5.596 1.00 92.50 82 SER A CA 1
ATOM 606 C C . SER A 1 82 ? 6.290 -8.485 6.854 1.00 92.50 82 SER A C 1
ATOM 608 O O . SER A 1 82 ? 5.362 -8.562 7.660 1.00 92.50 82 SER A O 1
ATOM 610 N N . ASN A 1 83 ? 7.241 -7.560 6.998 1.00 93.88 83 ASN A N 1
ATOM 611 C CA . ASN A 1 83 ? 7.230 -6.569 8.069 1.00 93.88 83 ASN A CA 1
ATOM 612 C C . ASN A 1 83 ? 6.072 -5.566 7.966 1.00 93.88 83 ASN A C 1
ATOM 614 O O . ASN A 1 83 ? 5.627 -5.062 8.999 1.00 93.88 83 ASN A O 1
ATOM 618 N N . PHE A 1 84 ? 5.573 -5.285 6.761 1.00 95.31 84 PHE A N 1
ATOM 619 C CA . PHE A 1 84 ? 4.473 -4.345 6.547 1.00 95.31 84 PHE A CA 1
ATOM 620 C C . PHE A 1 84 ? 3.090 -4.896 6.896 1.00 95.31 84 PHE A C 1
ATOM 622 O O . PHE A 1 84 ? 2.121 -4.153 6.806 1.00 95.31 84 PHE A O 1
ATOM 629 N N . ARG A 1 85 ? 2.980 -6.146 7.347 1.00 89.81 85 ARG A N 1
ATOM 630 C CA . ARG A 1 85 ? 1.703 -6.726 7.787 1.00 89.81 85 ARG A CA 1
ATOM 631 C C . ARG A 1 85 ? 1.246 -6.267 9.185 1.00 89.81 85 ARG A C 1
ATOM 633 O O . ARG A 1 85 ? 0.143 -6.581 9.618 1.00 89.81 85 ARG A O 1
ATOM 640 N N . GLY A 1 86 ? 2.051 -5.455 9.877 1.00 89.25 86 GLY A N 1
ATOM 641 C CA . GLY A 1 86 ? 1.657 -4.838 11.149 1.00 89.25 86 GLY A CA 1
ATOM 642 C C . GLY A 1 86 ? 1.677 -5.813 12.331 1.00 89.25 86 GLY A C 1
ATOM 643 O O . GLY A 1 86 ? 2.445 -6.771 12.344 1.00 89.25 86 GLY A O 1
ATOM 644 N N . LEU A 1 87 ? 0.904 -5.530 13.379 1.00 87.00 87 LEU A N 1
ATOM 645 C CA . LEU A 1 87 ? 0.932 -6.248 14.663 1.00 87.00 87 LEU A CA 1
ATOM 646 C C . LEU A 1 87 ? 0.427 -7.695 14.578 1.00 87.00 87 LEU A C 1
ATOM 648 O O . LEU A 1 87 ? 0.965 -8.550 15.273 1.00 87.00 87 LEU A O 1
ATOM 652 N N . ASP A 1 88 ? -0.584 -7.947 13.753 1.00 90.31 88 ASP A N 1
ATOM 653 C CA . ASP A 1 88 ? -1.399 -9.172 13.756 1.00 90.31 88 ASP A CA 1
ATOM 654 C C . ASP A 1 88 ? -1.814 -9.617 12.339 1.00 90.31 88 ASP A C 1
ATOM 656 O O . ASP A 1 88 ? -2.791 -10.338 12.160 1.00 90.31 88 ASP A O 1
ATOM 660 N N . ASP A 1 89 ? -1.080 -9.163 11.323 1.00 88.19 89 ASP A N 1
ATOM 661 C CA . ASP A 1 89 ? -1.285 -9.488 9.911 1.00 88.19 89 ASP A CA 1
ATOM 662 C C . ASP A 1 89 ? -2.620 -9.044 9.288 1.00 88.19 89 ASP A C 1
ATOM 664 O O . ASP A 1 89 ? -2.954 -9.479 8.180 1.00 88.19 89 ASP A O 1
ATOM 668 N N . THR A 1 90 ? -3.354 -8.143 9.951 1.00 90.44 90 THR A N 1
ATOM 669 C CA . THR A 1 90 ? -4.639 -7.606 9.464 1.00 90.44 90 THR A CA 1
ATOM 670 C C . THR A 1 90 ? -4.505 -6.448 8.476 1.00 90.44 90 THR A C 1
ATOM 672 O O . THR A 1 90 ? -5.455 -6.158 7.749 1.00 90.44 90 THR A O 1
ATOM 675 N N . VAL A 1 91 ? -3.343 -5.788 8.414 1.00 95.50 91 VAL A N 1
ATOM 676 C CA . VAL A 1 91 ? -3.128 -4.678 7.478 1.00 95.50 91 VAL A CA 1
ATOM 677 C C . VAL A 1 91 ? -2.829 -5.217 6.086 1.00 95.50 91 VAL A C 1
ATOM 679 O O . VAL A 1 91 ? -1.863 -5.951 5.881 1.00 95.50 91 VAL A O 1
ATOM 682 N N . LEU A 1 92 ? -3.627 -4.783 5.115 1.00 97.06 92 LEU A N 1
ATOM 683 C CA . LEU A 1 92 ? -3.431 -5.099 3.710 1.00 97.06 92 LEU A CA 1
ATOM 684 C C . LEU A 1 92 ? -2.239 -4.321 3.141 1.00 97.06 92 LEU A C 1
ATOM 686 O O . LEU A 1 92 ? -2.147 -3.096 3.260 1.00 97.06 92 LEU A O 1
ATOM 690 N N . VAL A 1 93 ? -1.347 -5.018 2.450 1.00 97.00 93 VAL A N 1
ATOM 691 C CA . VAL A 1 93 ? -0.138 -4.446 1.858 1.00 97.00 93 VAL A CA 1
ATOM 692 C C . VAL A 1 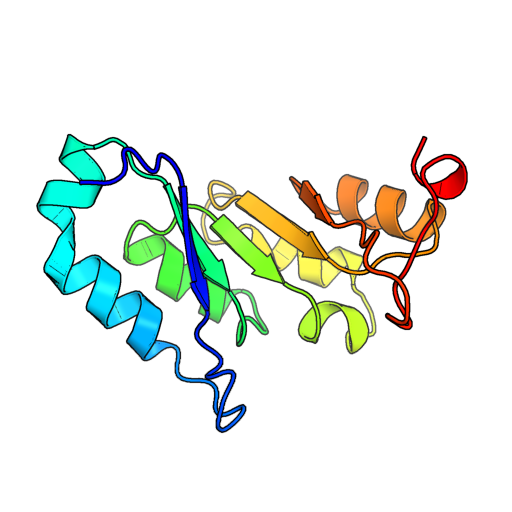93 ? -0.281 -4.394 0.345 1.00 97.00 93 VAL A C 1
ATOM 694 O O . VAL A 1 93 ? -0.250 -5.410 -0.351 1.00 97.00 93 VAL A O 1
ATOM 697 N N . LYS A 1 94 ? -0.376 -3.177 -0.193 1.00 96.00 94 LYS A N 1
ATOM 698 C CA . LYS A 1 94 ? -0.260 -2.931 -1.629 1.00 96.00 94 LYS A CA 1
ATOM 699 C C . LYS A 1 94 ? 1.157 -2.511 -1.980 1.00 96.00 94 LYS A C 1
ATOM 701 O O . LYS A 1 94 ? 1.659 -1.487 -1.525 1.00 96.00 94 LYS A O 1
ATOM 706 N N . THR A 1 95 ? 1.766 -3.259 -2.881 1.00 94.31 95 THR A N 1
ATOM 707 C CA . THR A 1 95 ? 3.071 -2.950 -3.469 1.00 94.31 95 THR A CA 1
ATOM 708 C C . THR A 1 95 ? 2.866 -2.371 -4.869 1.00 94.31 95 THR A C 1
ATOM 710 O O . THR A 1 95 ? 1.873 -2.680 -5.524 1.00 94.31 95 THR A O 1
ATOM 713 N N . CYS A 1 96 ? 3.727 -1.467 -5.339 1.00 87.25 96 CYS A N 1
ATOM 714 C CA . CYS A 1 96 ? 3.499 -0.761 -6.606 1.00 87.25 96 CYS A CA 1
ATOM 715 C C . CYS A 1 96 ? 4.764 -0.638 -7.456 1.00 87.25 96 CYS A C 1
ATOM 717 O O . CYS A 1 96 ? 5.843 -0.365 -6.934 1.00 87.25 96 CYS A O 1
ATOM 719 N N . GLY A 1 97 ? 4.592 -0.709 -8.779 1.00 74.50 97 GLY A N 1
ATOM 720 C CA . GLY A 1 97 ? 5.604 -0.291 -9.746 1.00 74.50 97 GLY A CA 1
ATOM 721 C C . GLY A 1 97 ? 6.519 -1.403 -10.241 1.00 74.50 97 GLY A C 1
ATOM 722 O O . GLY A 1 97 ? 7.598 -1.096 -10.745 1.00 74.50 97 GLY A O 1
ATOM 723 N N . PHE A 1 98 ? 6.106 -2.663 -10.110 1.00 82.81 98 PHE A N 1
ATOM 724 C CA . PHE A 1 98 ? 6.832 -3.778 -10.705 1.00 82.81 98 PHE A CA 1
ATOM 725 C C . PHE A 1 98 ? 6.629 -3.812 -12.219 1.00 82.81 98 PHE A C 1
ATOM 727 O O . PHE A 1 98 ? 5.525 -3.588 -12.714 1.00 82.81 98 PHE A O 1
ATOM 734 N N . LYS A 1 99 ? 7.713 -4.113 -12.932 1.00 81.88 99 LYS A N 1
ATOM 735 C CA . LYS A 1 99 ? 7.709 -4.400 -14.374 1.00 81.88 99 LYS A CA 1
ATOM 736 C C . LYS A 1 99 ? 8.018 -5.859 -14.673 1.00 81.88 99 LYS A C 1
ATOM 738 O O . LYS A 1 99 ? 7.660 -6.357 -15.728 1.00 81.88 99 LYS A O 1
ATOM 743 N N . ASP A 1 100 ? 8.717 -6.505 -13.749 1.00 85.81 100 ASP A N 1
ATOM 744 C CA . ASP A 1 100 ? 9.134 -7.890 -13.860 1.00 85.81 100 ASP A CA 1
ATOM 745 C C . ASP A 1 100 ? 8.109 -8.784 -13.141 1.00 85.81 100 ASP A C 1
ATOM 747 O O . ASP A 1 100 ? 7.936 -8.651 -11.918 1.00 85.81 100 ASP A O 1
ATOM 751 N N . PRO A 1 101 ? 7.433 -9.696 -13.863 1.00 87.19 101 PRO A N 1
ATOM 752 C CA . PRO A 1 101 ? 6.512 -10.659 -13.269 1.00 87.19 101 PRO A CA 1
ATOM 753 C C . PRO A 1 101 ? 7.148 -11.512 -12.166 1.00 87.19 101 PRO A C 1
ATOM 755 O O . PRO A 1 101 ? 6.488 -11.823 -11.177 1.00 87.19 101 PRO A O 1
ATOM 758 N N . ALA A 1 102 ? 8.435 -11.854 -12.276 1.00 88.62 102 ALA A N 1
ATOM 759 C CA . ALA A 1 102 ? 9.131 -12.646 -11.269 1.00 88.62 102 ALA A CA 1
ATOM 760 C C . ALA A 1 102 ? 9.227 -11.895 -9.933 1.00 88.62 102 ALA A C 1
ATOM 762 O O . ALA A 1 102 ? 9.024 -12.496 -8.874 1.00 88.62 102 ALA A O 1
ATOM 763 N N . ILE A 1 103 ? 9.466 -10.578 -9.977 1.00 87.31 103 ILE A N 1
ATOM 764 C CA . ILE A 1 103 ? 9.488 -9.719 -8.785 1.00 87.31 103 ILE A CA 1
ATOM 765 C C . ILE A 1 103 ? 8.078 -9.591 -8.197 1.00 87.31 103 ILE A C 1
ATOM 767 O O . ILE A 1 103 ? 7.912 -9.710 -6.984 1.00 87.31 103 ILE A O 1
ATOM 771 N N . ALA A 1 104 ? 7.054 -9.415 -9.036 1.00 89.75 104 ALA A N 1
ATOM 772 C CA . ALA A 1 104 ? 5.664 -9.358 -8.580 1.00 89.75 104 ALA A CA 1
ATOM 773 C C . ALA A 1 104 ? 5.230 -10.658 -7.873 1.00 89.75 104 ALA A C 1
ATOM 775 O O . ALA A 1 104 ? 4.616 -10.609 -6.807 1.00 89.75 104 ALA A O 1
ATOM 776 N N . ILE A 1 105 ? 5.608 -11.821 -8.417 1.00 91.06 105 ILE A N 1
ATOM 777 C CA . ILE A 1 105 ? 5.354 -13.133 -7.802 1.00 91.06 105 ILE A CA 1
ATOM 778 C C . ILE A 1 105 ? 6.090 -13.265 -6.466 1.00 91.06 105 ILE A C 1
ATOM 780 O O . ILE A 1 105 ? 5.513 -13.759 -5.496 1.00 91.06 105 ILE A O 1
ATOM 784 N N . HIS A 1 106 ? 7.347 -12.818 -6.385 1.00 91.94 106 HIS A N 1
ATOM 785 C CA . HIS A 1 106 ? 8.088 -12.818 -5.121 1.00 91.94 106 HIS A CA 1
ATOM 786 C C . HIS A 1 106 ? 7.432 -11.911 -4.079 1.00 91.94 106 HIS A C 1
ATOM 788 O O . HIS A 1 106 ? 7.294 -12.323 -2.932 1.00 91.94 106 HIS A O 1
ATOM 794 N N . ALA A 1 107 ? 6.969 -10.723 -4.471 1.00 93.19 107 ALA A N 1
ATOM 795 C CA . ALA A 1 107 ? 6.257 -9.817 -3.578 1.00 93.19 107 ALA A CA 1
ATOM 796 C C . ALA A 1 107 ? 4.958 -10.438 -3.041 1.00 93.19 107 ALA A C 1
ATOM 798 O O . ALA A 1 107 ? 4.698 -10.375 -1.840 1.00 93.19 107 ALA A O 1
ATOM 799 N N . ALA A 1 108 ? 4.177 -11.097 -3.903 1.00 93.94 108 ALA A N 1
ATOM 800 C CA . ALA A 1 108 ? 2.972 -11.814 -3.490 1.00 93.94 108 ALA A CA 1
ATOM 801 C C . ALA A 1 108 ? 3.297 -12.945 -2.497 1.00 93.94 108 ALA A C 1
ATOM 803 O O . ALA A 1 108 ? 2.691 -13.034 -1.433 1.00 93.94 108 ALA A O 1
ATOM 804 N N . ARG A 1 109 ? 4.319 -13.764 -2.789 1.00 95.00 109 ARG A N 1
ATOM 805 C CA . ARG A 1 109 ? 4.789 -14.832 -1.883 1.00 95.00 109 ARG A CA 1
ATOM 806 C C . ARG A 1 109 ? 5.322 -14.301 -0.552 1.00 95.00 109 ARG A C 1
ATOM 808 O O . ARG A 1 109 ? 5.232 -14.998 0.451 1.00 95.00 109 ARG A O 1
ATOM 815 N N . ALA A 1 110 ? 5.864 -13.088 -0.545 1.00 94.00 110 ALA A N 1
ATOM 816 C CA . ALA A 1 110 ? 6.349 -12.413 0.652 1.00 94.00 110 ALA A CA 1
ATOM 81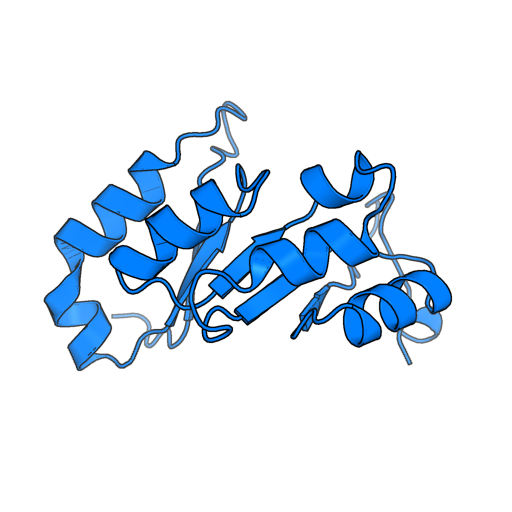7 C C . ALA A 1 110 ? 5.229 -11.809 1.521 1.00 94.00 110 ALA A C 1
ATOM 819 O O . ALA A 1 110 ? 5.511 -11.310 2.610 1.00 94.00 110 ALA A O 1
ATOM 820 N N . GLY A 1 111 ? 3.973 -11.859 1.064 1.00 94.31 111 GLY A N 1
ATOM 821 C CA . GLY A 1 111 ? 2.808 -11.414 1.828 1.00 94.31 111 GLY A CA 1
ATOM 822 C C . GLY A 1 111 ? 2.193 -10.097 1.359 1.00 94.31 111 GLY A C 1
ATOM 823 O O . GLY A 1 111 ? 1.447 -9.495 2.127 1.00 94.31 111 GLY A O 1
ATOM 824 N N . ALA A 1 112 ? 2.489 -9.632 0.141 1.00 95.88 112 ALA A N 1
ATOM 825 C CA . ALA A 1 112 ? 1.745 -8.531 -0.465 1.00 95.88 112 ALA A CA 1
ATOM 826 C C . ALA A 1 112 ? 0.345 -9.001 -0.888 1.00 95.88 112 ALA A C 1
ATOM 828 O O . ALA A 1 112 ? 0.220 -9.943 -1.669 1.00 95.88 112 ALA A O 1
ATOM 829 N N . ASP A 1 113 ? -0.695 -8.304 -0.437 1.00 96.75 113 ASP A N 1
ATOM 830 C CA . ASP A 1 113 ? -2.087 -8.608 -0.790 1.00 96.75 113 ASP A CA 1
ATOM 831 C C . ASP A 1 113 ? -2.465 -8.031 -2.165 1.00 96.75 113 ASP A C 1
ATOM 833 O O . ASP A 1 113 ? -3.332 -8.561 -2.858 1.00 96.75 113 ASP A O 1
ATOM 837 N N . PHE A 1 114 ? -1.788 -6.955 -2.591 1.00 95.50 114 PHE A N 1
ATOM 838 C CA . PHE A 1 114 ? -2.011 -6.326 -3.894 1.00 95.50 114 PHE A CA 1
ATOM 839 C C . PHE A 1 114 ? -0.705 -5.997 -4.619 1.00 95.50 114 PHE A C 1
ATOM 841 O O . PHE A 1 114 ? 0.235 -5.436 -4.044 1.00 95.50 114 PHE A O 1
ATOM 848 N N . ILE A 1 115 ? -0.704 -6.255 -5.928 1.00 93.56 115 ILE A N 1
ATOM 849 C CA . ILE A 1 115 ? 0.371 -5.919 -6.864 1.00 93.56 115 ILE A CA 1
ATOM 850 C C . ILE A 1 115 ? -0.098 -4.780 -7.775 1.00 93.56 115 ILE A C 1
ATOM 852 O O . ILE A 1 115 ? -1.098 -4.887 -8.483 1.00 93.56 115 ILE A O 1
ATOM 856 N N . GLY A 1 116 ? 0.614 -3.657 -7.747 1.00 92.06 116 GLY A N 1
ATOM 857 C CA . GLY A 1 116 ? 0.320 -2.474 -8.547 1.00 92.06 116 GLY A CA 1
ATOM 858 C C . GLY A 1 116 ? 1.082 -2.466 -9.867 1.00 92.06 116 GLY A C 1
ATOM 859 O O . GLY A 1 116 ? 2.301 -2.277 -9.875 1.00 92.06 116 GLY A O 1
ATOM 860 N N . LEU A 1 117 ? 0.341 -2.580 -10.967 1.00 91.94 117 LEU A N 1
ATOM 861 C CA . LEU A 1 117 ? 0.831 -2.427 -12.336 1.00 91.94 117 LEU A CA 1
ATOM 862 C C . LEU A 1 117 ? 0.492 -1.029 -12.863 1.00 91.94 117 LEU A C 1
ATOM 864 O O . LEU A 1 117 ? -0.569 -0.479 -12.560 1.00 91.94 117 LEU A O 1
ATOM 868 N N . VAL A 1 118 ? 1.400 -0.433 -13.635 1.00 91.75 118 VAL A N 1
ATOM 869 C CA . VAL A 1 118 ? 1.238 0.929 -14.157 1.00 91.75 118 VAL A CA 1
ATOM 870 C C . VAL A 1 118 ? 1.031 0.866 -15.665 1.00 91.75 118 VAL A C 1
ATOM 872 O O . VAL A 1 118 ? 1.920 0.443 -16.384 1.00 91.75 118 VAL A O 1
ATOM 875 N N . PHE A 1 119 ? -0.112 1.350 -16.149 1.00 93.25 119 PHE A N 1
ATOM 876 C CA . PHE A 1 119 ? -0.428 1.425 -17.588 1.00 93.25 119 PHE A CA 1
ATOM 877 C C . PHE A 1 119 ? -0.299 2.848 -18.161 1.00 93.25 119 PHE A C 1
ATOM 879 O O . PHE A 1 119 ? -0.657 3.106 -19.306 1.00 93.25 119 PHE A O 1
ATOM 886 N N . ALA A 1 120 ? 0.177 3.802 -17.355 1.00 92.50 120 ALA A N 1
ATOM 887 C CA . ALA A 1 120 ? 0.278 5.205 -17.741 1.00 92.50 120 ALA A CA 1
ATOM 888 C C . ALA A 1 120 ? 1.463 5.438 -18.689 1.00 92.50 120 ALA A C 1
ATOM 890 O O . ALA A 1 120 ? 2.611 5.402 -18.248 1.00 92.50 120 ALA A O 1
ATOM 891 N N . ALA A 1 121 ? 1.178 5.718 -19.964 1.00 92.81 121 ALA A N 1
ATOM 892 C CA . ALA A 1 121 ? 2.189 5.988 -20.983 1.00 92.81 121 ALA A CA 1
ATOM 893 C C . ALA A 1 121 ? 3.198 7.067 -20.538 1.00 92.81 121 ALA A C 1
ATOM 895 O O . ALA A 1 121 ? 2.834 8.066 -19.920 1.00 92.81 121 ALA A O 1
ATOM 896 N N . GLY A 1 122 ? 4.480 6.850 -20.847 1.00 91.38 122 GLY A N 1
ATOM 897 C CA . GLY A 1 122 ? 5.580 7.740 -20.455 1.00 91.38 122 GLY A CA 1
ATOM 898 C C . GLY A 1 122 ? 6.118 7.514 -19.037 1.00 91.38 122 GLY A C 1
ATOM 899 O O . GLY A 1 122 ? 7.183 8.027 -18.703 1.00 91.38 122 GLY A O 1
ATOM 900 N N . SER A 1 123 ? 5.455 6.706 -18.203 1.00 89.75 123 SER A N 1
ATOM 901 C CA . SER A 1 123 ? 6.028 6.298 -16.919 1.00 89.75 123 SER A CA 1
ATOM 902 C C . SER A 1 123 ? 7.193 5.320 -17.137 1.00 89.75 123 SER A C 1
ATOM 904 O O . SER A 1 123 ? 7.050 4.360 -17.901 1.00 89.75 123 SER A O 1
ATOM 906 N N . PRO A 1 124 ? 8.317 5.441 -16.406 1.00 88.00 124 PRO A N 1
ATOM 907 C CA . PRO A 1 124 ? 9.389 4.441 -16.464 1.00 88.00 124 PRO A CA 1
ATOM 908 C C . PRO A 1 124 ? 8.930 3.054 -15.980 1.00 88.00 124 PRO A C 1
ATOM 910 O O . PRO A 1 124 ? 9.559 2.044 -16.299 1.00 88.00 124 PRO A O 1
ATOM 913 N N . ARG A 1 125 ? 7.814 3.005 -15.236 1.00 89.25 125 ARG A N 1
ATOM 914 C CA . ARG A 1 125 ? 7.183 1.802 -14.673 1.00 89.25 125 ARG A CA 1
ATOM 915 C C . ARG A 1 125 ? 6.069 1.219 -15.552 1.00 89.25 125 ARG A C 1
ATOM 917 O O . ARG A 1 125 ? 5.392 0.304 -15.103 1.00 89.25 125 ARG A O 1
ATOM 924 N N . THR A 1 126 ? 5.852 1.759 -16.755 1.00 92.81 126 THR A N 1
ATOM 925 C CA . THR A 1 126 ? 4.763 1.309 -17.639 1.00 92.81 126 THR A CA 1
ATOM 926 C C . THR A 1 126 ? 4.926 -0.160 -18.024 1.00 92.81 126 THR A C 1
ATOM 928 O O . THR A 1 126 ? 6.034 -0.573 -18.370 1.00 92.81 126 THR A O 1
ATOM 931 N N . VAL A 1 127 ? 3.819 -0.899 -18.000 1.00 92.06 127 VAL A N 1
ATOM 932 C CA . VAL A 1 127 ? 3.646 -2.232 -18.588 1.00 92.06 127 VAL A CA 1
ATOM 933 C C . VAL A 1 127 ? 2.446 -2.222 -19.537 1.00 92.06 127 VAL A C 1
ATOM 935 O O . VAL A 1 127 ? 1.537 -1.397 -19.417 1.00 92.06 127 VAL A O 1
ATOM 938 N N . THR A 1 128 ? 2.439 -3.137 -20.493 1.00 92.06 128 THR A N 1
ATOM 939 C CA . THR A 1 128 ? 1.340 -3.391 -21.425 1.00 92.06 128 THR A CA 1
ATOM 940 C C . THR A 1 128 ? 0.336 -4.380 -20.834 1.00 92.06 128 THR A C 1
ATOM 942 O O . THR A 1 128 ? 0.632 -5.141 -19.915 1.00 92.06 128 THR A O 1
ATOM 945 N N . ALA A 1 129 ? -0.870 -4.434 -21.405 1.00 91.19 129 ALA A N 1
ATOM 946 C CA . ALA A 1 129 ? -1.864 -5.442 -21.032 1.00 91.19 129 ALA A CA 1
ATOM 947 C C . ALA A 1 129 ? -1.445 -6.882 -21.389 1.00 91.19 129 ALA A C 1
ATOM 949 O O . ALA A 1 129 ? -2.085 -7.817 -20.921 1.00 91.19 129 ALA A O 1
ATOM 950 N N . ALA A 1 130 ? -0.437 -7.072 -22.248 1.00 90.94 130 ALA A N 1
ATOM 951 C CA . ALA A 1 130 ? 0.124 -8.388 -22.546 1.00 90.94 130 ALA A CA 1
ATOM 952 C C . ALA A 1 130 ? 1.124 -8.819 -21.464 1.00 90.94 130 ALA A C 1
ATOM 954 O O . ALA A 1 130 ? 1.056 -9.949 -21.006 1.00 90.94 130 ALA A O 1
ATOM 955 N N . GLU A 1 131 ? 1.985 -7.905 -21.007 1.00 88.62 131 GLU A N 1
ATOM 956 C CA . GLU A 1 131 ? 2.930 -8.148 -19.902 1.00 88.62 131 GLU A CA 1
ATOM 957 C C . GLU A 1 131 ? 2.231 -8.334 -18.543 1.00 88.62 131 GLU A C 1
ATOM 959 O O . GLU A 1 131 ? 2.801 -8.924 -17.632 1.00 88.62 131 GLU A O 1
ATOM 964 N N . ALA A 1 132 ? 1.010 -7.809 -18.394 1.00 87.81 132 ALA A N 1
ATOM 965 C CA . ALA A 1 132 ? 0.226 -7.865 -17.160 1.00 87.81 132 ALA A CA 1
ATOM 966 C C . ALA A 1 132 ? -0.639 -9.131 -16.984 1.00 87.81 132 ALA A C 1
ATOM 968 O O . ALA A 1 132 ? -1.241 -9.283 -15.920 1.00 87.81 132 ALA A O 1
ATOM 969 N N . ARG A 1 133 ? -0.779 -9.968 -18.019 1.00 84.50 133 ARG A N 1
ATOM 970 C CA . ARG A 1 133 ? -1.564 -11.217 -17.978 1.00 84.50 133 ARG A CA 1
ATOM 971 C C . ARG A 1 133 ? -0.718 -12.372 -17.473 1.00 84.50 133 ARG A C 1
ATOM 973 O O . ARG A 1 133 ? -1.298 -13.203 -16.743 1.00 84.50 133 ARG A O 1
#

Secondary structure (DSSP, 8-state):
----SEEEEE-B-TTT--B-THHHHHHHHHHHHHHHHTTPEEEEES---SHHHHHHHHHTT--EEEE-HHHHT-S-HHHHHHHTT-SSS-SEEEEE----HHHHHHHHHTT-SEEE-B--TT-TTB--TTTT-

Radius of gyration: 15.25 Å; chains: 1; bounding box: 40×35×38 Å

InterPro domains:
  IPR011060 Ribulose-phosphate binding barrel [SSF51366] (2-85)
  IPR011060 Ribulose-phosphate binding barrel [SSF51366] (92-133)
  IPR013785 Aldolase-type TIM barrel [G3DSA:3.20.20.70] (1-93)
  IPR013785 Aldolase-type TIM barrel [G3DSA:3.20.20.70] (94-133)
  IPR013798 Indole-3-glycerol phosphate synthase domain [PF00218] (2-82)
  IPR045186 Indole-3-glycerol phosphate synthase [PTHR22854] (2-87)

Sequence (133 aa):
RCGARVVGVNNRSLHTFSVDPGTTDSLVANNRAALVEGNVLVAALSGIQCRTDVQRYQVMGVEMVLVGEALMRSEDPARLISNFRGLDDTVLVKTCGFKDPAIAIHAARAGADFIGLVFAAGSPRTVTAAEAR

pLDDT: mean 93.23, std 4.33, range [70.44, 98.06]

=== Feature glossary ===
Legend for the data blocks above and below:

— What the protein is —

The amino-acid sequence is the protein's primary structure: the linear order of residues from the N-terminus to the C-terminus, written in one-letter code. Everything else here — the 3D coordinates, the secondary structure, the domain annotations — is ultimately a consequence of this string.

Functional annotations link the protein to curated databases. InterPro entries identify conserved domains and families by matching the sequence against member-database signatures (Pfam, PROSITE, CDD, …). Gene Ontology (GO) terms describe molecular function, biological process, and cellular component in a controlled vocabulary. CATH places the structure in a hierarchical fold classification (Class/Architecture/Topology/Homologous-superfamily). The organism is the source species.

— Where its atoms are —

Atomic coordinates in PDBx/mmCIF format — the same representation the Protein Data Bank distributes. Each line of the _atom_site loop places one backbone atom in Cartesian space (units: ångströms, origin: arbitrary).

The six renders are orthographic views along the three Cartesian axes in both directions. Representation (cartoon, sticks, or surface) and color scheme (sequence-rainbow or by-chain) vary across proteins so the training set covers all the common visualization conventions.

— Local backbone conformation —

Eight-state secondary structure (DSSP): H is the canonical α-helix, G the tighter 3₁₀-helix, I the wider π-helix; E/B are β-structure, T and S are turns and bends, and '-' is everything else. DSSP derives these from the pattern of main-chain N–H···O=C hydrogen bonds, not from the sequence.

Three-state secondary structure (P-SEA) collapses the eight DSSP classes into helix (a), strand (b), and coil (c). P-SEA assigns these from Cα geometry alone — distances and angles — without requiring backbone oxygens, so it works on any Cα trace.

φ (phi) and ψ (psi) are the two rotatable backbone dihedrals per residue: φ is the C(i-1)–N–Cα–C torsion, ψ is the N–Cα–C–N(i+1) torsion, both in degrees on (−180°, 180°]. α-helical residues cluster near (−60°, −45°); β-strand residues near (−120°, +130°). A Ramachandran plot is simply a scatter of (φ, ψ) for every residue.

— Global shape and packing —

The geometric summary reports three shape descriptors. Rg (radius of gyration) measures how spread out the Cα atoms are about their centre of mass; compact globular proteins have small Rg, elongated or unfolded ones large. Cα contacts (<8 Å, |i−j|>4) count long-range residue pairs in spatial proximity — high for tightly packed folds, near zero for rods or random coil. The bounding-box extents give the protein's footprint along x, y, z in Å.

SASA measures how much of the protein is reachable by solvent. It is computed by rolling a water-sized probe over the atomic surface and summing the exposed area (Å²). Per-residue SASA distinguishes core (buried, low SASA) from surface (exposed, high SASA) residues; total SASA is a whole-molecule size measure.

Plot images: a contact map (which residues are close in 3D, as an N×N binary image), a Ramachandran scatter (backbone torsion angles, revealing secondary-structure composition at a glance), and — for AlphaFold structures — a PAE heatmap (pairwise prediction confidence).

— Structural neighborhood —

A 3Di character summarizes, for each residue, the relative orientation of the Cα frame of its nearest spatial neighbor. Because it encodes fold topology rather than chemistry, 3Di alignments detect remote structural similarity that sequence alignment misses.

The Foldseek neighbor list gives the closest experimentally determined structures in the PDB, ranked by structural alignment. TM-score near 1 means near-identical fold; near 0.3 means only rough topology match. This is how one finds what a novel AlphaFold prediction most resembles in the solved-structure universe.

— Confidence and disorder —

For AlphaFold models, the B-factor field carries pLDDT — the model's own estimate of local accuracy on a 0–100 scale. Regions with pLDDT<50 should be treated as essentially unmodeled; they often correspond to intrinsically disordered segments.

Crystallographic B-factors measure how much each atom's electron density is smeared out, in Å². They rise in mobile loops and surface residues and fall in the buried interior. In AlphaFold models this column is repurposed to hold pLDDT instead.

Predicted Aligned Error (PAE) is an AlphaFold confidence matrix: entry (i, j) is the expected error in the position of residue j, in ångströms, when the prediction is superimposed on the true structure at residue i. Low PAE within a block of residues means that block is internally rigid and well-predicted; high PAE between two blocks means their relative placement is uncertain even if each block individually is confident.